Protein AF-A0A1Q3H572-F1 (afdb_monomer_lite)

Structure (mmCIF, N/CA/C/O backbone):
data_AF-A0A1Q3H572-F1
#
_entry.id   AF-A0A1Q3H572-F1
#
loop_
_atom_site.group_PDB
_atom_site.id
_atom_site.type_symbol
_atom_site.label_atom_id
_atom_site.label_alt_id
_atom_site.label_comp_id
_atom_site.label_asym_id
_atom_site.label_entity_id
_atom_site.label_seq_id
_atom_site.pdbx_PDB_ins_code
_atom_site.Cartn_x
_atom_site.Cartn_y
_atom_site.Cartn_z
_atom_site.occupancy
_atom_site.B_iso_or_equiv
_atom_site.auth_seq_id
_atom_site.auth_comp_id
_atom_site.auth_asym_id
_atom_site.auth_atom_id
_atom_site.pdbx_PDB_model_num
ATOM 1 N N . SER A 1 1 ? -8.947 8.967 14.863 1.00 76.81 1 SER A N 1
ATOM 2 C CA . SER A 1 1 ? -9.058 10.338 14.308 1.00 76.81 1 SER A CA 1
ATOM 3 C C . SER A 1 1 ? -10.502 10.838 14.386 1.00 76.81 1 SER A C 1
ATOM 5 O O . SER A 1 1 ? -11.417 10.032 14.240 1.00 76.81 1 SER A O 1
ATOM 7 N N . ARG A 1 2 ? -10.731 12.131 14.668 1.00 85.88 2 ARG A N 1
ATOM 8 C CA . ARG A 1 2 ? -12.071 12.760 14.662 1.00 85.88 2 ARG A CA 1
ATOM 9 C C . ARG A 1 2 ? -12.664 12.808 13.246 1.00 85.88 2 ARG A C 1
ATOM 11 O O . ARG A 1 2 ? -13.780 12.348 13.055 1.00 85.88 2 ARG A O 1
ATOM 18 N N . GLN A 1 3 ? -11.867 13.222 12.261 1.00 88.75 3 GLN A N 1
ATOM 19 C CA . GLN A 1 3 ? -12.278 13.330 10.853 1.00 88.75 3 GLN A CA 1
ATOM 20 C C . GLN A 1 3 ? -12.783 11.996 10.281 1.00 88.75 3 GLN A C 1
ATOM 22 O O . GLN A 1 3 ? -13.806 11.949 9.609 1.00 88.75 3 GLN A O 1
ATOM 27 N N . VA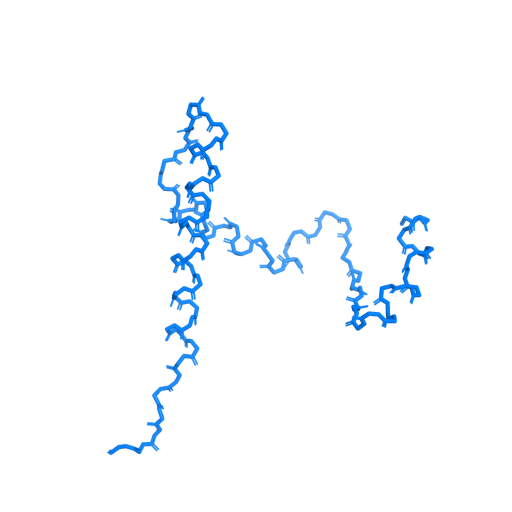L A 1 4 ? -12.101 10.886 10.591 1.00 86.25 4 VAL A N 1
ATOM 28 C CA . VAL A 1 4 ? -12.523 9.543 10.144 1.00 86.25 4 VAL A CA 1
ATOM 29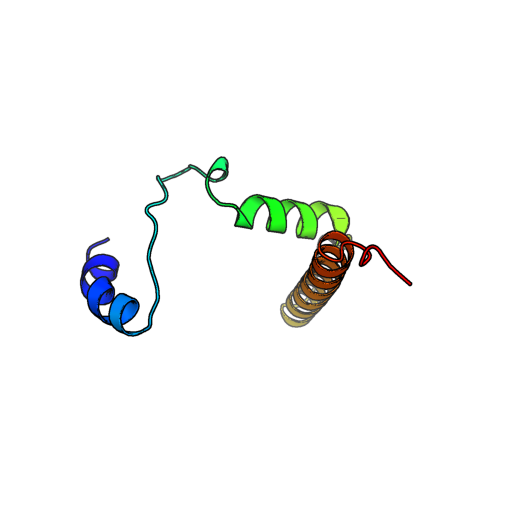 C C . VAL A 1 4 ? -13.882 9.168 10.738 1.00 86.25 4 VAL A C 1
ATOM 31 O O . VAL A 1 4 ? -14.745 8.661 10.027 1.00 86.25 4 VAL A O 1
ATOM 34 N N . ARG A 1 5 ? -14.097 9.468 12.026 1.00 88.00 5 ARG A N 1
ATOM 35 C CA . ARG A 1 5 ? -15.368 9.192 12.710 1.00 88.00 5 ARG A CA 1
ATOM 36 C C . ARG A 1 5 ? -16.524 10.003 12.128 1.00 88.00 5 ARG A C 1
ATOM 38 O O . ARG A 1 5 ? -17.612 9.467 11.969 1.00 88.00 5 ARG A O 1
ATOM 45 N N . GLU A 1 6 ? -16.275 11.251 11.747 1.00 94.06 6 GLU A N 1
ATOM 46 C CA . GLU A 1 6 ? -17.270 12.109 11.089 1.00 94.06 6 GLU A CA 1
ATOM 47 C C . GLU A 1 6 ? -17.635 11.611 9.678 1.00 94.06 6 GLU A C 1
ATOM 49 O O . GLU A 1 6 ? -18.774 11.772 9.243 1.00 94.06 6 GLU A O 1
ATOM 54 N N . GLN A 1 7 ? -16.706 10.964 8.962 1.00 92.50 7 GLN A N 1
ATOM 55 C CA . GLN A 1 7 ? -16.961 10.422 7.619 1.00 92.50 7 GLN A CA 1
ATOM 56 C C . GLN A 1 7 ? -17.552 9.002 7.614 1.00 92.50 7 GLN A C 1
ATOM 58 O O . GLN A 1 7 ? -18.103 8.596 6.588 1.00 92.50 7 GLN A O 1
ATOM 63 N N . LEU A 1 8 ? -17.491 8.259 8.728 1.00 91.31 8 LEU A N 1
ATOM 64 C CA . LEU A 1 8 ? -17.997 6.880 8.828 1.00 91.31 8 LEU A CA 1
ATOM 65 C C . LEU A 1 8 ? -19.421 6.707 8.269 1.00 91.31 8 LEU A C 1
ATOM 67 O O . LEU A 1 8 ? -19.604 5.826 7.429 1.00 91.31 8 LEU A O 1
ATOM 71 N N . PRO A 1 9 ? -20.417 7.551 8.620 1.00 92.81 9 PRO A N 1
ATOM 72 C CA . PRO A 1 9 ? -21.772 7.394 8.090 1.00 92.81 9 PRO A CA 1
ATOM 73 C C . PRO A 1 9 ? -21.840 7.543 6.566 1.00 92.81 9 PRO A C 1
ATOM 75 O O . PRO A 1 9 ? -22.595 6.843 5.895 1.00 92.81 9 PRO A O 1
ATOM 78 N N . ARG A 1 10 ? -21.036 8.448 5.995 1.00 94.81 10 ARG A N 1
ATOM 79 C CA . ARG A 1 10 ? -20.988 8.685 4.546 1.00 94.81 10 ARG A C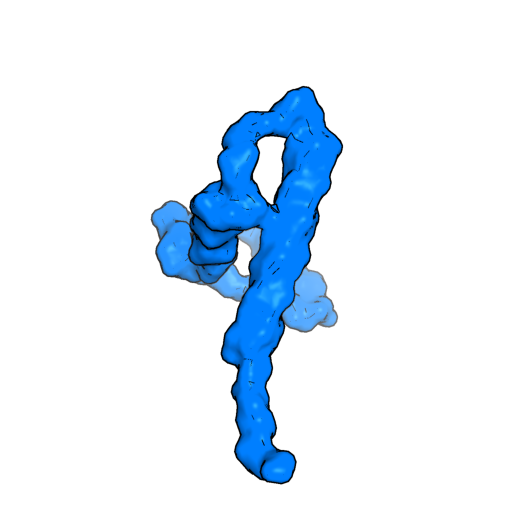A 1
ATOM 80 C C . ARG A 1 10 ? -20.331 7.520 3.805 1.00 94.81 10 ARG A C 1
ATOM 82 O O . ARG A 1 10 ? -20.763 7.189 2.704 1.00 94.81 10 ARG A O 1
ATOM 89 N N . LEU A 1 11 ? -19.300 6.922 4.397 1.00 93.56 11 LEU A N 1
ATOM 90 C CA . LEU A 1 11 ? -18.614 5.749 3.855 1.00 93.56 11 LEU A CA 1
ATOM 91 C C . LEU A 1 11 ? -19.510 4.505 3.929 1.00 93.56 11 LEU A C 1
ATOM 93 O O . LEU A 1 11 ? -19.671 3.821 2.921 1.00 93.56 11 LEU A O 1
ATOM 97 N N . ALA A 1 12 ? -20.195 4.295 5.055 1.00 93.69 12 ALA A N 1
ATOM 98 C CA . ALA A 1 12 ? -21.137 3.191 5.229 1.00 93.69 12 ALA A CA 1
ATOM 99 C C . ALA A 1 12 ? -22.288 3.242 4.209 1.00 93.69 12 ALA A C 1
ATOM 101 O O . ALA A 1 12 ? -22.605 2.235 3.584 1.00 93.69 12 ALA A O 1
ATOM 102 N N . ARG A 1 13 ? -22.854 4.431 3.940 1.00 96.00 13 ARG A N 1
ATOM 103 C CA . ARG A 1 13 ? -23.880 4.623 2.889 1.00 96.00 13 ARG A CA 1
ATOM 104 C C . ARG A 1 13 ? -23.393 4.285 1.474 1.00 96.00 13 ARG A C 1
ATOM 106 O O . ARG A 1 13 ? -24.215 4.094 0.587 1.00 96.00 13 ARG A O 1
ATOM 113 N N . ARG A 1 14 ? -22.077 4.236 1.250 1.00 95.81 14 ARG A N 1
ATOM 114 C CA . ARG A 1 14 ? -21.447 3.828 -0.017 1.00 95.81 14 ARG A CA 1
ATOM 115 C C . ARG A 1 14 ? -21.024 2.355 -0.030 1.00 95.81 14 ARG A C 1
ATOM 117 O O . ARG A 1 14 ? -20.346 1.946 -0.964 1.00 95.81 14 ARG A O 1
ATOM 124 N N . GLY A 1 15 ? -21.387 1.579 0.992 1.00 95.19 15 GLY A N 1
ATOM 125 C CA . GLY A 1 15 ? -21.003 0.172 1.115 1.00 95.19 15 GLY A CA 1
ATOM 126 C C . GLY A 1 15 ? -19.553 -0.045 1.557 1.00 95.19 15 GLY A C 1
ATOM 127 O O . GLY A 1 15 ? -19.028 -1.140 1.385 1.00 95.19 15 GLY A O 1
ATOM 128 N N . LEU A 1 16 ? -18.888 0.979 2.105 1.00 94.31 16 LEU A N 1
ATOM 129 C CA . LEU A 1 16 ? -17.526 0.859 2.625 1.00 94.31 16 LEU A CA 1
ATOM 130 C C . LEU A 1 16 ? -17.547 0.593 4.131 1.00 94.31 16 LEU A C 1
ATOM 132 O O . LEU A 1 16 ? -18.071 1.399 4.904 1.00 94.31 16 LEU A O 1
ATOM 136 N N . THR A 1 17 ? -16.899 -0.495 4.539 1.00 90.69 17 THR A N 1
ATOM 137 C CA . THR A 1 17 ? -16.664 -0.844 5.944 1.00 90.69 17 THR A CA 1
ATOM 138 C C . THR A 1 17 ? -15.221 -0.520 6.306 1.00 90.69 17 THR A C 1
ATOM 140 O O . THR A 1 17 ? -14.292 -0.948 5.625 1.00 90.69 17 THR A O 1
ATOM 143 N N . LEU A 1 18 ? -15.024 0.249 7.377 1.00 89.75 18 LEU A N 1
ATOM 144 C CA . LEU A 1 18 ? -13.694 0.531 7.911 1.00 89.75 18 LEU A CA 1
ATOM 145 C C . LEU A 1 18 ? -13.363 -0.460 9.026 1.00 89.75 18 LEU A C 1
ATOM 147 O O . LEU A 1 18 ? -14.123 -0.590 9.984 1.00 89.75 18 LEU A O 1
ATOM 151 N N . TYR A 1 19 ? -12.204 -1.100 8.915 1.00 89.62 19 TYR A N 1
ATOM 152 C CA . TYR A 1 19 ? -11.645 -1.960 9.952 1.00 89.62 19 TYR A CA 1
ATOM 153 C C . TYR A 1 19 ? -10.623 -1.183 10.775 1.00 89.62 19 TYR A C 1
ATOM 155 O O . TYR A 1 19 ? -9.887 -0.342 10.253 1.00 89.62 19 TYR A O 1
ATOM 163 N N . TYR A 1 20 ? -10.598 -1.442 12.079 1.00 90.25 20 TYR A N 1
ATOM 164 C CA . TYR A 1 20 ? -9.584 -0.868 12.949 1.00 90.25 20 TYR A CA 1
ATOM 165 C C . TYR A 1 20 ? -8.259 -1.608 12.751 1.00 90.25 20 TYR A C 1
ATOM 167 O O . TYR A 1 20 ? -8.197 -2.820 12.935 1.00 90.25 20 TYR A O 1
ATOM 175 N N . LEU A 1 21 ? -7.211 -0.859 12.413 1.00 91.56 21 LEU A N 1
ATOM 176 C CA . LEU A 1 21 ? -5.832 -1.331 12.390 1.00 91.56 21 LEU A CA 1
ATOM 177 C C . LEU A 1 21 ? -5.071 -0.628 13.528 1.00 91.56 21 LEU A C 1
ATOM 179 O O . LEU A 1 21 ? -5.038 0.610 13.543 1.00 91.56 21 LEU A O 1
ATOM 183 N N . PRO A 1 22 ? -4.491 -1.369 14.489 1.00 93.44 22 PRO A N 1
ATOM 184 C CA . PRO A 1 22 ? -3.644 -0.793 15.527 1.00 93.44 22 PRO A CA 1
ATOM 185 C C . PRO A 1 22 ? -2.454 -0.019 14.943 1.00 93.44 22 PRO A C 1
ATOM 187 O O . PRO A 1 22 ? -1.971 -0.303 13.846 1.00 93.44 22 PRO A O 1
ATOM 190 N N . ALA A 1 23 ? -1.961 0.974 15.686 1.00 93.06 23 ALA A N 1
ATOM 191 C CA . ALA A 1 23 ? -0.757 1.696 15.285 1.00 93.06 23 ALA A CA 1
ATOM 192 C C . ALA A 1 23 ? 0.459 0.756 15.300 1.00 93.06 23 ALA A C 1
ATOM 194 O O . ALA A 1 23 ? 0.574 -0.077 16.193 1.00 93.06 23 ALA A O 1
ATOM 195 N N . TYR A 1 24 ? 1.372 0.933 14.339 1.00 91.31 24 TYR A N 1
ATOM 196 C CA . TYR A 1 24 ? 2.615 0.156 14.222 1.00 91.31 24 TYR A CA 1
ATOM 197 C C . TYR A 1 24 ? 2.428 -1.365 14.088 1.00 91.31 24 TYR A C 1
ATOM 199 O O . TYR A 1 24 ? 3.352 -2.101 14.411 1.00 91.31 24 TYR A O 1
ATOM 207 N N . ALA A 1 25 ? 1.278 -1.819 13.579 1.00 94.00 25 ALA A N 1
ATOM 208 C CA . ALA A 1 25 ? 0.990 -3.233 13.329 1.00 94.00 25 ALA A CA 1
ATOM 209 C C . ALA A 1 25 ? 0.952 -3.559 11.817 1.00 94.00 25 ALA A C 1
ATOM 211 O O . ALA A 1 25 ? -0.119 -3.862 11.277 1.00 94.00 25 ALA A O 1
ATOM 212 N N . PRO A 1 26 ? 2.075 -3.432 11.076 1.00 93.19 26 PRO A N 1
ATOM 213 C CA . PRO A 1 26 ? 2.119 -3.747 9.646 1.00 93.19 26 PRO A CA 1
ATOM 214 C C . PRO A 1 26 ? 1.783 -5.217 9.351 1.00 93.19 26 PRO A C 1
ATOM 216 O O . PRO A 1 26 ? 1.225 -5.518 8.303 1.00 93.19 26 PRO A O 1
ATOM 219 N N . GLU A 1 27 ? 2.058 -6.129 10.281 1.00 93.25 27 GLU A N 1
ATOM 220 C CA . GLU A 1 27 ? 1.739 -7.555 10.177 1.00 93.25 27 GLU A CA 1
ATOM 221 C C . GLU A 1 27 ? 0.235 -7.843 10.076 1.00 93.25 27 GLU A C 1
ATOM 223 O O . GLU A 1 27 ? -0.154 -8.883 9.551 1.00 93.25 27 GLU A O 1
ATOM 228 N N . LEU A 1 28 ? -0.609 -6.915 10.539 1.00 93.50 28 LEU A N 1
ATOM 229 C CA . LEU A 1 28 ? -2.065 -7.015 10.442 1.00 93.50 28 LEU A CA 1
ATOM 230 C C . LEU A 1 28 ? -2.618 -6.393 9.151 1.00 93.50 28 LEU A C 1
ATOM 232 O O . LEU A 1 28 ? -3.814 -6.496 8.879 1.00 93.50 28 LEU A O 1
ATOM 236 N N . ASN A 1 29 ? -1.775 -5.732 8.355 1.00 93.56 29 ASN A N 1
ATOM 237 C CA . ASN A 1 29 ? -2.181 -5.088 7.117 1.00 93.56 29 ASN A CA 1
ATOM 238 C C . ASN A 1 29 ? -1.788 -5.947 5.910 1.00 93.56 29 ASN A C 1
ATOM 240 O O . ASN A 1 29 ? -0.634 -5.968 5.487 1.00 93.56 29 ASN A O 1
ATOM 244 N N . GLU A 1 30 ? -2.768 -6.614 5.303 1.00 90.44 30 GLU A N 1
ATOM 245 C CA . GLU A 1 30 ? -2.560 -7.529 4.170 1.00 90.44 30 GLU A CA 1
ATOM 246 C C . GLU A 1 30 ? -1.836 -6.882 2.974 1.00 90.44 30 GLU A C 1
ATOM 248 O O . GLU A 1 30 ? -1.141 -7.564 2.214 1.00 90.44 30 GLU A O 1
ATOM 253 N N . VAL A 1 31 ? -1.944 -5.555 2.813 1.00 90.81 31 VAL A N 1
ATOM 254 C CA . VAL A 1 31 ? -1.249 -4.832 1.738 1.00 90.81 31 VAL A CA 1
ATOM 255 C C . VAL A 1 31 ? 0.275 -4.904 1.874 1.00 90.81 31 VAL A C 1
ATOM 257 O O . VAL A 1 31 ? 0.979 -4.822 0.868 1.00 90.81 31 VAL A O 1
ATOM 260 N N . GLU A 1 32 ? 0.808 -5.097 3.083 1.00 93.88 32 GLU A N 1
ATOM 261 C CA 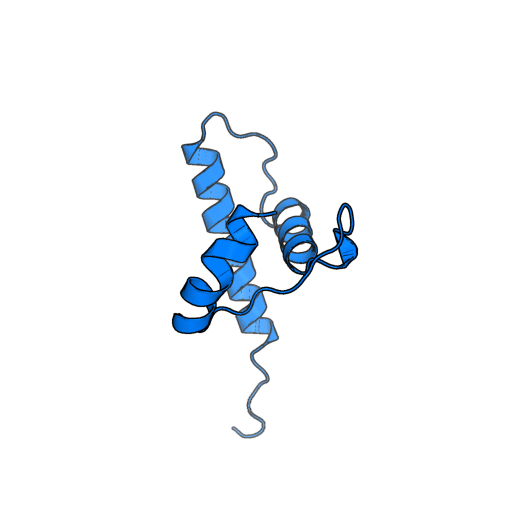. GLU A 1 32 ? 2.254 -5.163 3.308 1.00 93.88 32 GLU A CA 1
ATOM 262 C C . GLU A 1 32 ? 2.871 -6.373 2.604 1.00 93.88 32 GLU A C 1
ATOM 264 O O . GLU A 1 32 ? 3.935 -6.256 1.992 1.00 93.88 32 GLU A O 1
ATOM 269 N N . ALA A 1 33 ? 2.170 -7.511 2.574 1.00 90.31 33 ALA A N 1
ATOM 270 C CA . ALA A 1 33 ? 2.608 -8.689 1.827 1.00 90.31 33 ALA A CA 1
ATOM 271 C C . ALA A 1 33 ? 2.658 -8.408 0.315 1.00 90.31 33 ALA A C 1
ATOM 273 O O . ALA A 1 33 ? 3.599 -8.808 -0.377 1.00 90.31 33 ALA A O 1
ATOM 274 N N . VAL A 1 34 ? 1.678 -7.659 -0.203 1.00 90.88 34 VAL A N 1
ATOM 275 C CA . VAL A 1 34 ? 1.674 -7.205 -1.601 1.00 90.88 34 VAL A CA 1
ATOM 276 C C . VAL A 1 34 ? 2.878 -6.302 -1.864 1.00 90.88 34 VAL A C 1
ATOM 278 O O . VAL A 1 34 ? 3.614 -6.516 -2.825 1.00 90.88 34 VAL A O 1
ATOM 281 N N . PHE A 1 35 ? 3.136 -5.323 -0.999 1.00 91.62 35 PHE A N 1
ATOM 282 C CA . PHE A 1 35 ? 4.263 -4.406 -1.159 1.00 91.62 35 PHE A CA 1
ATOM 283 C C . PHE A 1 35 ? 5.621 -5.095 -1.068 1.00 91.62 35 PHE A C 1
ATOM 285 O O . PHE A 1 35 ? 6.514 -4.750 -1.846 1.00 91.62 35 PHE A O 1
ATOM 292 N N . GLN A 1 36 ? 5.785 -6.069 -0.171 1.00 91.06 36 GLN A N 1
ATOM 293 C CA . GLN A 1 36 ? 6.993 -6.889 -0.106 1.00 91.06 36 GLN A CA 1
ATOM 294 C C . GLN A 1 36 ? 7.243 -7.577 -1.442 1.00 91.06 36 GLN A C 1
ATOM 296 O O . GLN A 1 36 ? 8.333 -7.459 -1.994 1.00 91.06 36 GLN A O 1
ATOM 301 N N . VAL A 1 37 ? 6.214 -8.200 -2.013 1.00 89.81 37 VAL A N 1
ATOM 302 C CA . VAL A 1 37 ? 6.317 -8.877 -3.303 1.00 89.81 37 VAL A CA 1
ATOM 303 C C . VAL A 1 37 ? 6.677 -7.916 -4.436 1.00 89.81 37 VAL A C 1
ATOM 305 O O . VAL A 1 37 ? 7.588 -8.201 -5.216 1.00 89.81 37 VAL A O 1
ATOM 308 N N . LEU A 1 38 ? 5.987 -6.774 -4.526 1.00 90.81 38 LEU A N 1
ATOM 309 C CA . LEU A 1 38 ? 6.247 -5.788 -5.576 1.00 90.81 38 LEU A CA 1
ATOM 310 C C . LEU A 1 38 ? 7.691 -5.291 -5.507 1.00 90.81 38 LEU A C 1
ATOM 312 O O . LEU A 1 38 ? 8.394 -5.280 -6.514 1.00 90.81 38 LEU A O 1
ATOM 316 N N . LYS A 1 39 ? 8.151 -4.923 -4.306 1.00 88.06 39 LYS A N 1
ATOM 317 C CA . LYS A 1 39 ? 9.511 -4.426 -4.096 1.00 88.06 39 LYS A CA 1
ATOM 318 C C . LYS A 1 39 ? 10.538 -5.529 -4.333 1.00 88.06 39 LYS A C 1
ATOM 320 O O . LYS A 1 39 ? 11.537 -5.276 -4.988 1.00 88.06 39 LYS A O 1
ATOM 325 N N . GLN A 1 40 ? 10.355 -6.731 -3.806 1.00 87.81 40 GLN A N 1
ATOM 326 C CA . GLN A 1 40 ? 1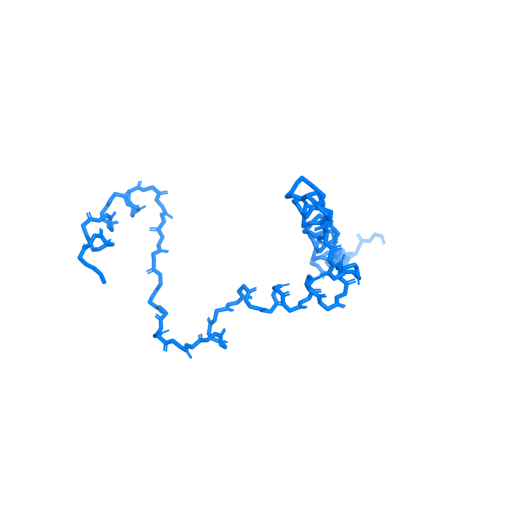1.388 -7.768 -3.875 1.00 87.81 40 GLN A CA 1
ATOM 327 C C . GLN A 1 40 ? 11.529 -8.363 -5.277 1.00 87.81 40 GLN A C 1
ATOM 329 O O . GLN A 1 40 ? 12.659 -8.581 -5.708 1.00 87.81 40 GLN A O 1
ATOM 334 N N . TYR A 1 41 ? 10.420 -8.567 -5.992 1.00 87.44 41 TYR A N 1
ATOM 335 C CA . TYR A 1 41 ? 10.413 -9.382 -7.210 1.00 87.44 41 TYR A CA 1
ATOM 336 C C . TYR A 1 41 ? 9.965 -8.634 -8.468 1.00 87.44 41 TYR A C 1
ATOM 338 O O . TYR A 1 41 ? 10.538 -8.846 -9.531 1.00 87.44 41 TYR A O 1
ATOM 346 N N . GLU A 1 42 ? 8.963 -7.758 -8.375 1.00 86.88 42 GLU A N 1
ATOM 347 C CA . GLU A 1 42 ? 8.370 -7.128 -9.568 1.00 86.88 42 GLU A CA 1
ATOM 348 C C . GLU A 1 42 ? 9.059 -5.816 -9.980 1.00 86.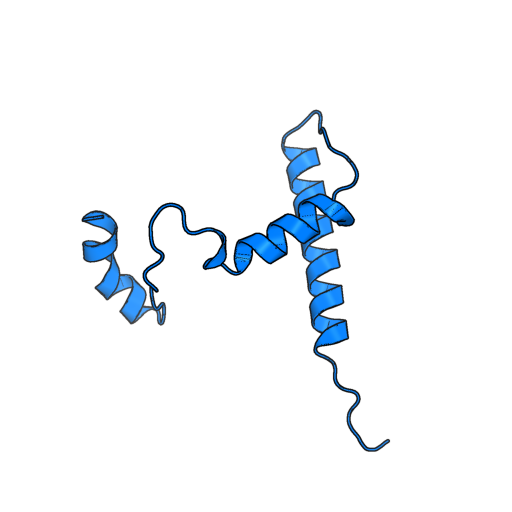88 42 GLU A C 1
ATOM 350 O O . GLU A 1 42 ? 8.906 -5.356 -11.111 1.00 86.88 42 GLU A O 1
ATOM 355 N N . MET A 1 43 ? 9.814 -5.197 -9.068 1.00 91.38 43 MET A N 1
ATOM 356 C CA . MET A 1 43 ? 10.551 -3.951 -9.291 1.00 91.38 43 MET A CA 1
ATOM 357 C C . MET A 1 43 ? 12.056 -4.168 -9.056 1.00 91.38 43 MET A C 1
ATOM 359 O O . MET A 1 43 ? 12.573 -3.788 -8.000 1.00 91.38 43 MET A O 1
ATOM 363 N N . PRO A 1 44 ? 12.775 -4.792 -10.013 1.00 85.75 44 PRO A N 1
ATOM 364 C CA . PRO A 1 44 ? 14.210 -5.054 -9.876 1.00 85.75 44 PRO A CA 1
ATOM 365 C C . PRO A 1 44 ? 15.038 -3.761 -9.874 1.00 85.75 44 PRO A C 1
ATOM 367 O O . PRO A 1 44 ? 16.042 -3.670 -9.169 1.00 85.75 44 PRO A O 1
ATOM 370 N N . GLU A 1 45 ? 14.596 -2.741 -10.613 1.00 91.00 45 GLU A N 1
ATOM 371 C CA . GLU A 1 45 ? 15.206 -1.414 -10.609 1.00 91.00 45 GLU A CA 1
ATOM 372 C C . GLU A 1 45 ? 14.844 -0.658 -9.318 1.00 91.00 45 GLU A C 1
ATOM 374 O O . GLU A 1 45 ? 13.668 -0.489 -8.969 1.00 91.00 45 GLU A O 1
ATOM 379 N N . ARG A 1 46 ? 15.882 -0.224 -8.589 1.00 86.75 46 ARG A N 1
ATOM 380 C CA . ARG A 1 46 ? 15.782 0.385 -7.249 1.00 86.75 46 ARG A CA 1
ATOM 381 C C . ARG A 1 46 ? 15.760 1.907 -7.258 1.00 86.75 46 ARG A C 1
ATOM 383 O O . ARG A 1 46 ? 15.505 2.519 -6.222 1.00 86.75 46 ARG A O 1
ATOM 390 N N . SER A 1 47 ? 16.028 2.524 -8.400 1.00 93.38 47 SER A N 1
ATOM 391 C CA . SER A 1 47 ? 16.133 3.972 -8.529 1.00 93.38 47 SER A CA 1
ATOM 392 C C . SER A 1 47 ? 15.598 4.396 -9.883 1.00 93.38 47 SER A C 1
ATOM 394 O O . SER A 1 47 ? 15.888 3.756 -10.880 1.00 93.38 47 SER A O 1
ATOM 396 N N . TYR A 1 48 ? 14.820 5.472 -9.905 1.00 95.12 48 TYR A N 1
ATOM 397 C CA . TYR A 1 48 ? 14.215 6.017 -11.116 1.00 95.12 48 TYR A CA 1
ATOM 398 C C . TYR A 1 48 ? 14.540 7.504 -11.174 1.00 95.12 48 TYR A C 1
ATOM 400 O O . TYR A 1 48 ? 14.457 8.194 -10.158 1.00 95.12 48 TYR A O 1
ATOM 408 N N . HIS A 1 49 ? 14.888 8.011 -12.353 1.00 96.31 49 HIS A N 1
ATOM 409 C CA . HIS A 1 49 ? 15.293 9.409 -12.519 1.00 96.31 49 HIS A CA 1
ATOM 410 C C . HIS A 1 49 ? 14.108 10.377 -12.517 1.00 96.31 49 HIS A C 1
ATOM 412 O O . HIS A 1 49 ? 14.278 11.571 -12.288 1.00 96.31 49 HIS A O 1
ATOM 418 N N . THR A 1 50 ? 12.898 9.875 -12.770 1.00 97.62 50 THR A N 1
ATOM 419 C CA . THR A 1 50 ? 11.676 10.682 -12.791 1.00 97.62 50 THR A CA 1
ATOM 420 C C . THR A 1 50 ? 10.523 9.976 -12.087 1.00 97.62 50 THR A C 1
ATOM 422 O O . THR A 1 50 ? 10.424 8.745 -12.075 1.00 97.62 50 THR A O 1
ATOM 425 N N . LEU A 1 51 ? 9.578 10.765 -11.569 1.00 97.00 51 LEU A N 1
ATOM 426 C CA . LEU A 1 51 ? 8.325 10.242 -11.022 1.00 97.00 51 LEU A CA 1
ATOM 427 C C . LEU A 1 51 ? 7.544 9.426 -12.066 1.00 97.00 51 LEU A C 1
ATOM 429 O O . LEU A 1 51 ? 6.947 8.407 -11.732 1.00 97.00 51 LEU A O 1
ATOM 433 N N . ALA A 1 52 ? 7.569 9.842 -13.335 1.00 97.75 52 ALA A N 1
ATOM 434 C CA . ALA A 1 52 ? 6.885 9.139 -14.417 1.00 97.75 52 ALA A CA 1
ATOM 435 C C . ALA A 1 52 ? 7.427 7.713 -14.610 1.00 97.75 52 ALA A C 1
ATOM 437 O O . ALA A 1 52 ? 6.641 6.772 -14.729 1.00 97.75 52 ALA A O 1
ATOM 438 N N . GLN A 1 53 ? 8.753 7.546 -14.578 1.00 96.62 53 GLN A N 1
ATOM 439 C CA . GLN A 1 53 ? 9.399 6.233 -14.648 1.00 96.62 53 GLN A CA 1
ATOM 440 C C . GLN A 1 53 ? 9.016 5.353 -13.455 1.00 96.62 53 GLN A C 1
ATOM 442 O O . GLN A 1 53 ? 8.605 4.209 -13.659 1.00 96.62 53 GLN A O 1
ATOM 447 N N . LEU A 1 54 ? 9.055 5.900 -12.235 1.00 95.69 54 LEU A N 1
ATOM 448 C CA . LEU A 1 54 ? 8.642 5.177 -11.031 1.00 95.69 54 LEU A CA 1
ATOM 449 C C . LEU A 1 54 ? 7.176 4.724 -11.120 1.00 95.69 54 LEU A C 1
ATOM 451 O O . LEU A 1 54 ? 6.868 3.555 -10.894 1.00 95.69 54 LEU A O 1
ATOM 455 N N . LEU A 1 55 ? 6.262 5.623 -11.496 1.00 96.88 55 LEU A N 1
ATOM 456 C CA . LEU A 1 55 ? 4.842 5.295 -11.635 1.00 96.88 55 LEU A CA 1
ATOM 457 C C . LEU A 1 55 ? 4.597 4.244 -12.723 1.00 96.88 55 LEU A C 1
ATOM 459 O O . LEU A 1 55 ? 3.750 3.369 -12.549 1.00 96.88 55 LEU A O 1
ATOM 463 N N . ALA A 1 56 ? 5.321 4.310 -13.844 1.00 96.00 56 ALA A N 1
ATOM 464 C CA . ALA A 1 56 ? 5.236 3.302 -14.895 1.00 96.00 56 ALA A CA 1
ATOM 465 C C . ALA A 1 56 ? 5.710 1.927 -14.396 1.00 96.00 56 ALA A C 1
ATOM 467 O O . ALA A 1 56 ? 5.042 0.924 -14.651 1.00 96.00 56 ALA A O 1
ATOM 468 N N . ALA A 1 57 ? 6.810 1.878 -13.641 1.00 95.25 57 ALA A N 1
ATOM 469 C CA . ALA A 1 57 ? 7.309 0.646 -13.041 1.00 95.25 57 ALA A CA 1
ATOM 470 C C . ALA A 1 57 ? 6.320 0.051 -12.026 1.00 95.25 57 ALA A C 1
ATOM 472 O O . ALA A 1 57 ? 6.003 -1.133 -12.120 1.00 95.25 57 ALA A O 1
ATOM 473 N N . ILE A 1 58 ? 5.748 0.874 -11.139 1.00 94.94 58 ILE A N 1
ATOM 474 C CA . ILE A 1 58 ? 4.721 0.444 -10.175 1.00 94.94 58 ILE A CA 1
ATOM 475 C C . ILE A 1 58 ? 3.496 -0.131 -10.896 1.00 94.94 58 ILE A C 1
ATOM 477 O O . ILE A 1 58 ? 3.007 -1.199 -10.529 1.00 94.94 58 ILE A O 1
ATOM 481 N N . ARG A 1 59 ? 3.001 0.542 -11.946 1.00 95.94 59 ARG A N 1
ATOM 482 C CA . ARG A 1 59 ? 1.850 0.056 -12.727 1.00 95.94 59 ARG A CA 1
ATOM 483 C C . ARG A 1 59 ? 2.132 -1.297 -13.379 1.00 95.94 59 ARG A C 1
ATOM 485 O O . ARG A 1 59 ? 1.281 -2.181 -13.308 1.00 95.94 59 ARG A O 1
ATOM 492 N N . ARG A 1 60 ? 3.318 -1.477 -13.973 1.00 94.44 60 ARG A N 1
ATOM 493 C CA . ARG A 1 60 ? 3.736 -2.767 -14.551 1.00 94.44 60 ARG A CA 1
ATOM 494 C C . ARG A 1 60 ? 3.816 -3.863 -13.488 1.00 94.44 60 ARG A C 1
ATOM 496 O O . ARG A 1 60 ? 3.281 -4.947 -13.702 1.00 94.44 60 ARG A O 1
ATOM 503 N N . ALA A 1 61 ? 4.416 -3.559 -12.341 1.00 93.75 61 ALA A N 1
ATOM 504 C CA . ALA A 1 61 ? 4.553 -4.490 -11.227 1.00 93.75 61 ALA A CA 1
ATOM 505 C C . ALA A 1 61 ? 3.189 -4.952 -10.684 1.00 93.75 61 ALA A C 1
ATOM 507 O O . ALA A 1 61 ? 2.953 -6.147 -10.517 1.00 93.75 61 ALA A O 1
ATOM 508 N N . LEU A 1 62 ? 2.253 -4.019 -10.482 1.00 93.69 62 LEU A N 1
ATOM 509 C CA . LEU A 1 62 ? 0.883 -4.329 -10.059 1.00 93.69 62 LEU A CA 1
ATOM 510 C C . LEU A 1 62 ? 0.127 -5.170 -11.096 1.00 93.69 62 LEU A C 1
ATOM 512 O O . LEU A 1 62 ? -0.583 -6.104 -10.723 1.00 93.69 62 LEU A O 1
ATOM 516 N N . ALA A 1 63 ? 0.286 -4.870 -12.389 1.00 92.94 63 ALA A N 1
ATOM 517 C CA . ALA A 1 63 ? -0.336 -5.644 -13.460 1.00 92.94 63 ALA A CA 1
ATOM 518 C C . ALA A 1 63 ? 0.187 -7.092 -13.495 1.00 92.94 63 ALA A C 1
ATOM 520 O O . ALA A 1 63 ? -0.610 -8.030 -13.536 1.00 92.94 63 ALA A O 1
ATOM 521 N N . SER A 1 64 ? 1.508 -7.278 -13.401 1.00 90.44 64 SER A N 1
ATOM 522 C CA . SER A 1 64 ? 2.151 -8.598 -13.306 1.00 90.44 64 SER A CA 1
ATOM 523 C C . SER A 1 64 ? 1.669 -9.378 -12.074 1.00 90.44 64 SER A C 1
ATOM 525 O O . SER A 1 64 ? 1.227 -10.528 -12.180 1.00 90.44 64 SER A O 1
ATOM 527 N N . TYR A 1 65 ? 1.646 -8.726 -10.905 1.00 89.94 65 TYR A N 1
ATOM 528 C CA . TYR A 1 65 ? 1.165 -9.332 -9.664 1.00 89.94 65 TYR A CA 1
ATOM 529 C C . TYR A 1 65 ? -0.302 -9.769 -9.754 1.00 89.94 65 TYR A C 1
ATOM 531 O O . TYR A 1 65 ? -0.635 -10.899 -9.392 1.00 89.94 65 TYR A O 1
ATOM 539 N N . SER A 1 66 ? -1.167 -8.910 -10.302 1.00 89.44 66 SER A N 1
ATOM 540 C CA . SER A 1 66 ? -2.578 -9.222 -10.542 1.00 89.44 66 SER A CA 1
ATOM 541 C C . SER A 1 66 ? -2.735 -10.460 -11.426 1.00 89.44 66 SER A C 1
ATOM 543 O O . SER A 1 66 ? -3.464 -11.385 -11.068 1.00 89.44 66 SER A O 1
ATOM 545 N N . GLN A 1 67 ? -2.001 -10.551 -12.538 1.00 88.00 67 GLN A N 1
ATOM 546 C CA . GLN A 1 67 ? -2.044 -11.730 -13.410 1.00 88.00 67 GLN A CA 1
ATOM 547 C C . GLN A 1 67 ? -1.616 -13.013 -12.687 1.00 88.00 67 GLN A C 1
ATOM 549 O O . GLN A 1 67 ? -2.164 -14.086 -12.952 1.00 88.00 67 GLN A O 1
ATOM 554 N N . ARG A 1 68 ? -0.648 -12.931 -11.766 1.00 85.19 68 ARG A N 1
ATOM 555 C CA . ARG A 1 68 ? -0.236 -14.080 -10.950 1.00 85.19 68 ARG A CA 1
ATOM 556 C C . ARG A 1 68 ? -1.311 -14.492 -9.945 1.00 85.19 68 ARG A C 1
ATOM 558 O O . ARG A 1 68 ? -1.527 -15.690 -9.769 1.00 85.19 68 ARG A O 1
ATOM 565 N N . LEU A 1 69 ? -1.986 -13.533 -9.310 1.00 84.56 69 LEU A N 1
ATOM 566 C CA . LEU A 1 69 ? -3.113 -13.816 -8.416 1.00 84.56 69 LEU A CA 1
ATOM 567 C C . LEU A 1 69 ? -4.253 -14.516 -9.161 1.00 84.56 69 LEU A C 1
ATOM 569 O O . LEU A 1 69 ? -4.729 -15.547 -8.695 1.00 84.56 69 LEU A O 1
ATOM 573 N N . HIS A 1 70 ? -4.623 -14.022 -10.347 1.00 80.81 70 HIS A N 1
ATOM 574 C CA . HIS A 1 70 ? -5.653 -14.650 -11.178 1.00 80.81 70 HIS A CA 1
ATOM 575 C C . HIS A 1 70 ? -5.264 -16.078 -11.579 1.00 80.81 70 HIS A C 1
ATOM 577 O O . HIS A 1 70 ? -6.085 -16.982 -11.461 1.00 80.81 70 HIS A O 1
ATOM 583 N N . ARG A 1 71 ? -4.000 -16.317 -11.958 1.00 77.31 71 ARG A N 1
ATOM 584 C CA . ARG A 1 71 ? -3.501 -17.671 -12.260 1.00 77.31 71 ARG A CA 1
ATOM 585 C C . ARG A 1 71 ? -3.543 -18.617 -11.056 1.00 77.31 71 ARG A C 1
ATOM 587 O O . ARG A 1 71 ? -3.887 -19.777 -11.228 1.00 77.31 71 ARG A O 1
ATOM 594 N N . ARG A 1 72 ? -3.221 -18.148 -9.844 1.00 70.69 72 ARG A N 1
ATOM 595 C CA . ARG A 1 72 ? -3.321 -18.967 -8.615 1.00 70.69 72 ARG A CA 1
ATOM 596 C C . ARG A 1 72 ? -4.764 -19.215 -8.170 1.00 70.69 72 ARG A C 1
ATOM 598 O O . ARG A 1 72 ? -5.038 -20.264 -7.598 1.00 70.69 72 ARG A O 1
ATOM 605 N N . GLY A 1 73 ? -5.661 -18.256 -8.395 1.00 62.75 73 GLY A N 1
ATOM 606 C CA . GLY A 1 73 ? -7.085 -18.373 -8.067 1.00 62.75 73 GLY A CA 1
ATOM 607 C C . GLY A 1 73 ? -7.873 -19.247 -9.047 1.00 62.75 73 GLY A C 1
ATOM 608 O O . GLY A 1 73 ? -8.954 -19.726 -8.709 1.00 62.75 73 GLY A O 1
ATOM 609 N N . GLN A 1 74 ? -7.330 -19.490 -10.242 1.00 55.94 74 GLN A N 1
ATOM 610 C CA . GLN A 1 74 ? -7.920 -20.362 -11.249 1.00 55.94 74 GLN A CA 1
ATOM 611 C C . GLN A 1 74 ? -7.683 -21.830 -10.860 1.00 55.94 74 GLN A C 1
ATOM 613 O O . GLN A 1 74 ? -6.711 -22.460 -11.270 1.00 55.94 74 GLN A O 1
ATOM 618 N N . LYS A 1 75 ? -8.575 -22.388 -10.033 1.00 50.69 75 LYS A N 1
ATOM 619 C CA . LYS A 1 75 ? -8.692 -23.848 -9.911 1.00 50.69 75 LYS A CA 1
ATOM 620 C C . LYS A 1 75 ? -9.107 -24.387 -11.287 1.00 50.69 75 LYS A C 1
ATOM 622 O O . LYS A 1 75 ? -10.081 -23.863 -11.836 1.00 50.69 75 LYS A O 1
ATOM 627 N N . PRO A 1 76 ? -8.424 -25.394 -11.864 1.00 49.72 76 PRO A N 1
ATOM 628 C CA . PRO A 1 76 ? -8.959 -26.065 -13.039 1.00 49.72 76 PRO A CA 1
ATOM 629 C C . PRO A 1 76 ? -10.343 -26.609 -12.674 1.00 49.72 76 PRO A C 1
ATOM 631 O O . PRO A 1 76 ? -10.517 -27.215 -11.614 1.00 49.72 76 PRO A O 1
ATOM 634 N N . CYS A 1 77 ? -11.340 -26.329 -13.514 1.00 45.00 77 CYS A N 1
ATOM 635 C CA . CYS A 1 77 ? -12.646 -26.958 -13.372 1.00 45.00 77 CYS A CA 1
ATOM 636 C C . CYS A 1 77 ? -12.435 -28.480 -13.459 1.00 45.00 77 CYS A C 1
ATOM 638 O O . CYS A 1 77 ? -11.789 -28.932 -14.408 1.00 45.00 77 CYS A O 1
ATOM 640 N N . PRO A 1 78 ? -12.906 -29.280 -12.488 1.00 46.56 78 PRO A N 1
ATOM 641 C CA . PRO A 1 78 ? -12.836 -30.724 -12.602 1.00 46.56 78 PRO A CA 1
ATOM 642 C C . PRO A 1 78 ? -13.911 -31.153 -13.604 1.00 46.56 78 PRO A C 1
ATOM 644 O O . PRO A 1 78 ? -15.098 -31.119 -13.291 1.00 46.56 78 PRO A O 1
ATOM 647 N N . GLY A 1 79 ? -13.492 -31.503 -14.818 1.00 54.66 79 GLY A N 1
ATOM 648 C CA . GLY A 1 79 ? -14.373 -32.003 -15.874 1.00 54.66 79 GLY A CA 1
ATOM 649 C C . GLY A 1 79 ? -14.231 -31.221 -17.174 1.00 54.66 79 GLY A C 1
ATOM 650 O O . GLY A 1 79 ? -14.994 -30.292 -17.430 1.00 54.66 79 GLY A O 1
ATOM 651 N N . ALA A 1 80 ? -13.256 -31.628 -17.982 1.00 39.94 80 ALA A N 1
ATOM 652 C CA . ALA A 1 80 ? -13.281 -31.509 -19.434 1.00 39.94 80 ALA A CA 1
ATOM 653 C C . ALA A 1 80 ? -13.096 -32.921 -19.996 1.00 39.94 80 ALA A C 1
ATOM 655 O O . ALA A 1 80 ? -12.313 -33.677 -19.370 1.00 39.94 80 ALA A O 1
#

pLDDT: mean 87.08, std 13.16, range [39.94, 97.75]

Foldseek 3Di:
DVVCVVCCVVCVVVVHDDDDDDPPPVVPPPVVVVVCCLVPPQCPDPDDPDPVRVVVSSVSSVVVVVVVVVVVVDDPDPDD

Secondary structure (DSSP, 8-state):
-HHHHHHHHHHHTTTPPPPP--TT-GGG-THHHHHHHIIIII------SSHHHHHHHHHHHHHHHHHHHHHHH-PPPS--

Sequence (80 aa):
SRQVREQLPRLARRGLTLYYLPAYAPELNEVEAVFQVLKQYEMPERSYHTLAQLLAAIRRALASYSQRLHRRGQKPCPGA

Radius of gyration: 18.1 Å; chains: 1; bounding box: 40×45×35 Å